Protein AF-A0A7U9X0Q7-F1 (afdb_monomer_lite)

Structure (mmCIF, N/CA/C/O backbone):
data_AF-A0A7U9X0Q7-F1
#
_entry.id   AF-A0A7U9X0Q7-F1
#
loop_
_atom_site.group_PDB
_atom_site.id
_atom_site.type_symbol
_atom_site.label_atom_id
_atom_site.label_alt_id
_atom_site.label_comp_id
_atom_site.label_asym_id
_atom_site.label_entity_id
_atom_site.label_seq_id
_atom_site.pdbx_PDB_ins_code
_atom_site.Cartn_x
_atom_site.Cartn_y
_atom_site.Cartn_z
_atom_site.occupancy
_atom_site.B_iso_or_equiv
_atom_site.auth_seq_id
_atom_site.auth_comp_id
_atom_site.auth_asym_id
_atom_site.auth_atom_id
_atom_site.pdbx_PDB_model_num
ATOM 1 N N . MET A 1 1 ? -23.849 16.781 6.671 1.00 42.06 1 MET A N 1
ATOM 2 C CA . MET A 1 1 ? -22.888 16.318 5.650 1.00 42.06 1 MET A CA 1
ATOM 3 C C . MET A 1 1 ? -22.578 14.876 5.992 1.00 42.06 1 MET A C 1
ATOM 5 O O . MET A 1 1 ? -22.148 14.640 7.111 1.00 42.06 1 MET A O 1
ATOM 9 N N . GLY A 1 2 ? -22.935 13.916 5.137 1.00 47.38 2 GLY A N 1
ATOM 10 C CA . GLY A 1 2 ? -22.637 12.511 5.421 1.00 47.38 2 GLY A CA 1
ATOM 11 C C . GLY A 1 2 ? -21.125 12.338 5.510 1.00 47.38 2 GLY A C 1
ATOM 12 O O . GLY A 1 2 ? -20.419 12.794 4.612 1.00 47.38 2 GLY A O 1
ATOM 13 N N . ASN A 1 3 ? -20.627 11.742 6.594 1.00 54.50 3 ASN A N 1
ATOM 14 C CA . ASN A 1 3 ? -19.241 11.295 6.646 1.00 54.50 3 ASN A CA 1
ATOM 15 C C . ASN A 1 3 ? -19.083 10.213 5.571 1.00 54.50 3 ASN A C 1
ATOM 17 O O . ASN A 1 3 ? -19.440 9.058 5.790 1.00 54.50 3 ASN A O 1
ATOM 21 N N . ASN A 1 4 ? -18.630 10.609 4.382 1.00 73.38 4 ASN A N 1
ATOM 22 C CA . ASN A 1 4 ? -18.274 9.680 3.320 1.00 73.38 4 ASN A CA 1
ATOM 23 C C . ASN A 1 4 ? -16.897 9.133 3.661 1.00 73.38 4 ASN A C 1
ATOM 25 O O . ASN A 1 4 ? -15.880 9.749 3.343 1.00 73.38 4 ASN A O 1
ATOM 29 N N . TYR A 1 5 ? -16.882 8.005 4.360 1.00 87.00 5 TYR A N 1
ATOM 30 C CA . TYR A 1 5 ? -15.650 7.287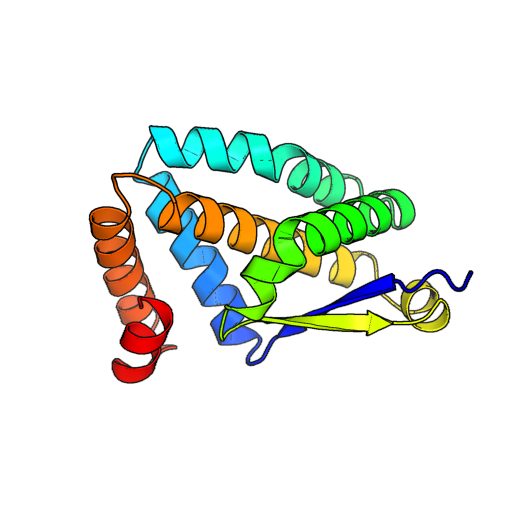 4.598 1.00 87.00 5 TYR A CA 1
ATOM 31 C C . TYR A 1 5 ? -15.158 6.637 3.307 1.00 87.00 5 TYR A C 1
ATOM 33 O O . TYR A 1 5 ? -15.885 6.501 2.323 1.00 87.00 5 TYR A O 1
ATOM 41 N N . GLN A 1 6 ? -13.903 6.227 3.318 1.00 91.06 6 GLN A N 1
ATOM 42 C CA . GLN A 1 6 ? -13.198 5.652 2.193 1.00 91.06 6 GLN A CA 1
ATOM 43 C C . GLN A 1 6 ? -12.620 4.299 2.594 1.00 91.06 6 GLN A C 1
ATOM 45 O O . GLN A 1 6 ? -12.144 4.116 3.713 1.00 91.06 6 GLN A O 1
ATOM 50 N N . ASN A 1 7 ? -12.657 3.356 1.665 1.00 91.94 7 ASN A N 1
ATOM 51 C CA . ASN A 1 7 ? -12.069 2.035 1.808 1.00 91.94 7 ASN A CA 1
ATOM 52 C C . ASN A 1 7 ? -11.144 1.764 0.623 1.00 91.94 7 ASN A C 1
ATOM 54 O O . ASN A 1 7 ? -11.497 2.076 -0.518 1.00 91.94 7 ASN A O 1
ATOM 58 N N . LEU A 1 8 ? -9.997 1.146 0.892 1.00 91.19 8 LEU A N 1
ATOM 59 C CA . LEU A 1 8 ? -9.100 0.664 -0.148 1.00 91.19 8 LEU A CA 1
ATOM 60 C C . LEU A 1 8 ? -9.578 -0.710 -0.630 1.00 91.19 8 LEU A C 1
ATOM 62 O O . LEU A 1 8 ? -9.714 -1.646 0.158 1.00 91.19 8 LEU A O 1
ATOM 66 N N . GLN A 1 9 ? -9.865 -0.822 -1.921 1.00 89.38 9 GLN A N 1
ATOM 67 C CA . GLN A 1 9 ? -10.166 -2.088 -2.579 1.00 89.38 9 GLN A CA 1
ATOM 68 C C . GLN A 1 9 ? -8.980 -2.520 -3.437 1.00 89.38 9 GLN A C 1
ATOM 70 O O . GLN A 1 9 ? -8.260 -1.690 -3.990 1.00 89.38 9 GLN A O 1
ATOM 75 N N . TYR A 1 10 ? -8.789 -3.832 -3.531 1.00 88.81 10 TYR A N 1
ATOM 76 C CA . TYR A 1 10 ? -7.666 -4.458 -4.220 1.00 88.81 10 TYR A CA 1
ATOM 77 C C . TYR A 1 10 ? -8.189 -5.176 -5.451 1.00 88.81 10 TYR A C 1
ATOM 79 O O . TYR A 1 10 ? -9.171 -5.913 -5.360 1.00 88.81 10 TYR A O 1
ATOM 87 N N . THR A 1 11 ? -7.536 -4.974 -6.591 1.00 86.12 11 THR A N 1
ATOM 88 C CA . THR A 1 11 ? -7.918 -5.662 -7.831 1.00 86.12 11 THR A CA 1
ATOM 89 C C . THR A 1 11 ? -7.594 -7.154 -7.750 1.00 86.12 11 THR A C 1
ATOM 91 O O . THR A 1 11 ? -8.354 -7.987 -8.231 1.00 86.12 11 THR A O 1
ATOM 94 N N . ASP A 1 12 ? -6.476 -7.479 -7.101 1.00 90.88 12 ASP A N 1
ATOM 95 C CA . ASP A 1 12 ? -6.006 -8.832 -6.810 1.00 90.88 12 ASP A CA 1
ATOM 96 C C . ASP A 1 12 ? -5.207 -8.772 -5.498 1.00 90.88 12 ASP A C 1
ATOM 98 O O . ASP A 1 12 ? -4.229 -8.024 -5.392 1.00 90.88 12 ASP A O 1
ATOM 102 N N . ASP A 1 13 ? -5.672 -9.480 -4.467 1.00 88.62 13 ASP A N 1
ATOM 103 C CA . ASP A 1 13 ? -5.140 -9.365 -3.102 1.00 88.62 13 ASP A CA 1
ATOM 104 C C . ASP A 1 13 ? -3.689 -9.860 -2.988 1.00 88.62 13 ASP A C 1
ATOM 106 O O . ASP A 1 13 ? -2.845 -9.212 -2.353 1.00 88.62 13 ASP A O 1
ATOM 110 N N . GLU A 1 14 ? -3.376 -10.967 -3.668 1.00 93.12 14 GLU A N 1
ATOM 111 C CA . GLU A 1 14 ? -2.036 -11.546 -3.686 1.00 93.12 14 GLU A CA 1
ATOM 112 C C . GLU A 1 14 ? -1.073 -10.604 -4.411 1.00 93.12 14 GLU A C 1
ATOM 114 O O . GLU A 1 14 ? -0.048 -10.204 -3.846 1.00 93.12 14 GLU A O 1
ATOM 119 N N . LYS A 1 15 ? -1.437 -10.162 -5.620 1.00 93.62 15 LYS A N 1
ATOM 120 C CA . LYS A 1 15 ? -0.628 -9.217 -6.401 1.00 93.62 15 LYS A CA 1
ATOM 121 C C . LYS A 1 15 ? -0.408 -7.916 -5.653 1.00 93.62 15 LYS A C 1
ATOM 123 O O . LYS A 1 15 ? 0.725 -7.451 -5.562 1.00 93.62 15 LYS A O 1
ATOM 128 N N . SER A 1 16 ? -1.450 -7.339 -5.064 1.00 92.31 16 SER A N 1
ATOM 129 C CA . SER A 1 16 ? -1.331 -6.080 -4.324 1.00 92.31 16 SER A CA 1
ATOM 130 C C . SER A 1 16 ? -0.360 -6.227 -3.150 1.00 92.31 16 SER A C 1
ATOM 132 O O . SER A 1 16 ? 0.529 -5.394 -2.964 1.00 92.31 16 SER A O 1
ATOM 134 N N . THR A 1 17 ? -0.467 -7.326 -2.400 1.00 93.12 17 THR A N 1
ATOM 135 C CA . THR A 1 17 ? 0.426 -7.623 -1.276 1.00 93.12 17 THR A CA 1
ATOM 136 C C . THR A 1 17 ? 1.875 -7.811 -1.731 1.00 93.12 17 THR A C 1
ATOM 138 O O . THR A 1 17 ? 2.799 -7.279 -1.104 1.00 93.12 17 THR A O 1
ATOM 141 N N . VAL A 1 18 ? 2.104 -8.557 -2.815 1.00 95.44 18 VAL A N 1
ATOM 142 C CA . VAL A 1 18 ? 3.449 -8.778 -3.368 1.00 95.44 18 VAL A CA 1
ATOM 143 C C . VAL A 1 18 ? 4.040 -7.477 -3.899 1.00 95.44 18 VAL A C 1
ATOM 145 O O . VAL A 1 18 ? 5.200 -7.181 -3.606 1.00 95.44 18 VAL A O 1
ATOM 148 N N . TYR A 1 19 ? 3.246 -6.671 -4.604 1.00 94.94 19 TYR A N 1
ATOM 149 C CA . TYR A 1 19 ? 3.664 -5.369 -5.109 1.00 94.94 19 TYR A CA 1
ATOM 150 C C . TYR A 1 19 ? 4.126 -4.452 -3.976 1.00 94.94 19 TYR A C 1
ATOM 152 O O . TYR A 1 19 ? 5.251 -3.958 -4.015 1.00 94.94 19 TYR A O 1
ATOM 160 N N . VAL A 1 20 ? 3.312 -4.296 -2.924 1.00 94.38 20 VAL A N 1
ATOM 161 C CA . VAL A 1 20 ? 3.641 -3.457 -1.759 1.00 94.38 20 VAL A CA 1
ATOM 162 C C . VAL A 1 20 ? 4.939 -3.902 -1.087 1.00 94.38 20 VAL A C 1
ATOM 164 O O . VAL A 1 20 ? 5.799 -3.076 -0.781 1.00 94.38 20 VAL A O 1
ATOM 167 N N . LYS A 1 21 ? 5.133 -5.211 -0.898 1.00 95.88 21 LYS A N 1
ATOM 168 C CA . LYS A 1 21 ? 6.390 -5.740 -0.344 1.00 95.88 21 LYS A CA 1
ATOM 169 C C . LYS A 1 21 ? 7.583 -5.438 -1.255 1.00 95.88 21 LYS A C 1
ATOM 171 O O . LYS A 1 21 ? 8.657 -5.089 -0.763 1.00 95.88 21 LYS A O 1
ATOM 176 N N . ALA A 1 22 ? 7.406 -5.578 -2.566 1.00 96.31 22 ALA A N 1
ATOM 177 C CA . ALA A 1 22 ? 8.467 -5.373 -3.541 1.00 96.31 22 ALA A CA 1
ATOM 178 C C . ALA A 1 22 ? 8.875 -3.896 -3.657 1.00 96.31 22 ALA A C 1
ATOM 180 O O . ALA A 1 22 ? 10.072 -3.614 -3.642 1.00 96.31 22 ALA A O 1
ATOM 181 N N . ILE A 1 23 ? 7.922 -2.956 -3.709 1.00 95.88 23 ILE A N 1
ATOM 182 C CA . ILE A 1 23 ? 8.237 -1.52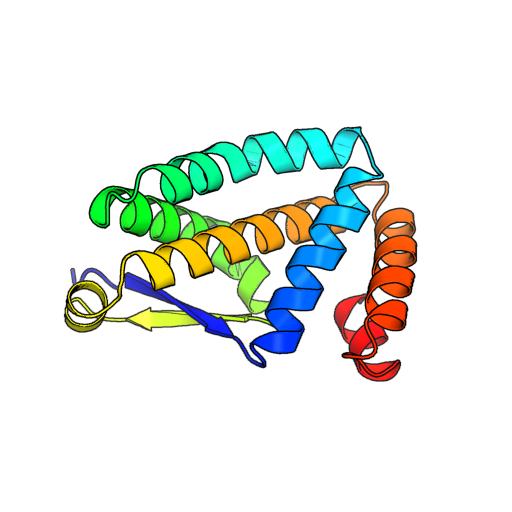1 -3.800 1.00 95.88 23 ILE A CA 1
ATOM 183 C C . ILE A 1 23 ? 8.921 -1.011 -2.534 1.00 95.88 23 ILE A C 1
ATOM 185 O O . ILE A 1 23 ? 9.913 -0.294 -2.637 1.00 95.88 23 ILE A O 1
ATOM 189 N N . ILE A 1 24 ? 8.479 -1.451 -1.348 1.00 96.56 24 ILE A N 1
ATOM 190 C CA . ILE A 1 24 ? 9.143 -1.099 -0.085 1.00 96.56 24 ILE A CA 1
ATOM 191 C C . ILE A 1 24 ? 10.604 -1.544 -0.119 1.00 96.56 24 ILE A C 1
ATOM 193 O O . ILE A 1 24 ? 11.506 -0.739 0.107 1.00 96.56 24 ILE A O 1
ATOM 197 N N . LYS A 1 25 ? 10.847 -2.803 -0.497 1.00 96.38 25 LYS A N 1
ATOM 198 C CA . LYS A 1 25 ? 12.201 -3.350 -0.596 1.00 96.38 25 LYS A CA 1
ATOM 199 C C . LYS A 1 25 ? 13.053 -2.629 -1.645 1.00 96.38 25 LYS A C 1
ATOM 201 O O . LYS A 1 25 ? 14.226 -2.378 -1.392 1.00 96.38 25 LYS A O 1
ATOM 206 N N . ALA A 1 26 ? 12.488 -2.303 -2.807 1.00 95.50 26 ALA A N 1
ATOM 207 C CA . ALA A 1 26 ? 13.204 -1.598 -3.868 1.00 95.50 26 ALA A CA 1
ATOM 208 C C . ALA A 1 26 ? 13.618 -0.182 -3.433 1.00 95.50 26 ALA A C 1
ATOM 210 O O . ALA A 1 26 ? 14.760 0.220 -3.647 1.00 95.50 26 ALA A O 1
ATOM 211 N N . VAL A 1 27 ? 12.714 0.549 -2.779 1.00 95.62 27 VAL A N 1
ATOM 212 C CA . VAL A 1 27 ? 12.972 1.897 -2.254 1.00 95.62 27 VAL A CA 1
ATOM 213 C C . VAL A 1 27 ? 13.954 1.873 -1.088 1.00 95.62 27 VAL A C 1
ATOM 215 O O . VAL A 1 27 ? 14.826 2.735 -1.031 1.00 95.62 27 VAL A O 1
ATOM 218 N N . ASP A 1 28 ? 13.875 0.891 -0.186 1.00 93.88 28 ASP A N 1
ATOM 219 C CA . ASP A 1 28 ? 14.794 0.777 0.957 1.00 93.88 28 ASP A CA 1
ATOM 220 C C . ASP A 1 28 ? 16.259 0.572 0.524 1.00 93.88 28 ASP A C 1
ATOM 222 O O . ASP A 1 28 ? 17.178 0.916 1.266 1.00 93.88 28 ASP A O 1
ATOM 226 N N . MET A 1 29 ? 16.501 0.099 -0.706 1.00 89.94 29 MET A N 1
ATOM 227 C CA . MET A 1 29 ? 17.842 0.049 -1.307 1.00 89.94 29 MET A CA 1
ATOM 228 C C . MET A 1 29 ? 18.365 1.429 -1.755 1.00 89.94 29 MET A C 1
ATOM 230 O O . MET A 1 29 ? 19.536 1.558 -2.108 1.00 89.94 29 MET A O 1
ATOM 234 N N . THR A 1 30 ? 17.527 2.469 -1.725 1.00 88.06 30 THR A N 1
ATOM 235 C CA . THR A 1 30 ? 17.862 3.853 -2.091 1.00 88.06 30 THR A CA 1
ATOM 236 C C . THR A 1 30 ? 17.748 4.778 -0.876 1.00 88.06 30 THR A C 1
ATOM 238 O O . THR A 1 30 ? 16.681 5.300 -0.562 1.00 88.06 30 THR A O 1
ATOM 241 N N . HIS A 1 31 ? 18.867 5.004 -0.180 1.00 82.88 31 HIS A N 1
ATOM 242 C CA . HIS A 1 31 ? 18.882 5.619 1.157 1.00 82.88 31 HIS A CA 1
ATOM 243 C C . HIS A 1 31 ? 18.052 6.915 1.276 1.00 82.88 31 HIS A C 1
ATOM 245 O O . HIS A 1 31 ? 17.266 7.050 2.213 1.00 82.88 31 HIS A O 1
ATOM 251 N N . GLN A 1 32 ? 18.186 7.868 0.348 1.00 86.50 32 GLN A N 1
ATOM 252 C CA . GLN A 1 32 ? 17.472 9.151 0.446 1.00 86.50 32 GLN A CA 1
ATOM 253 C C . GLN A 1 32 ? 15.950 9.005 0.285 1.00 86.50 32 GLN A C 1
ATOM 255 O O . GLN A 1 32 ? 15.184 9.627 1.022 1.00 86.50 32 GLN A O 1
ATOM 260 N N . VAL A 1 33 ? 15.501 8.173 -0.660 1.00 91.62 33 VAL A N 1
ATOM 261 C CA . VAL A 1 33 ? 14.068 7.947 -0.915 1.00 91.62 33 VAL A CA 1
ATOM 262 C C . VAL A 1 33 ? 13.462 7.123 0.219 1.00 91.62 33 VAL A C 1
ATOM 264 O O . VAL A 1 33 ? 12.349 7.414 0.658 1.00 91.62 33 VAL A O 1
ATOM 267 N N . ALA A 1 34 ? 14.219 6.162 0.755 1.00 92.94 34 ALA A N 1
ATOM 268 C CA . ALA A 1 34 ? 13.833 5.368 1.913 1.00 92.94 34 ALA A CA 1
ATOM 269 C C . ALA A 1 34 ? 13.535 6.246 3.133 1.00 92.94 34 ALA A C 1
ATOM 271 O O . ALA A 1 34 ? 12.459 6.137 3.716 1.00 92.94 34 ALA A O 1
ATOM 272 N N . GLU A 1 35 ? 14.4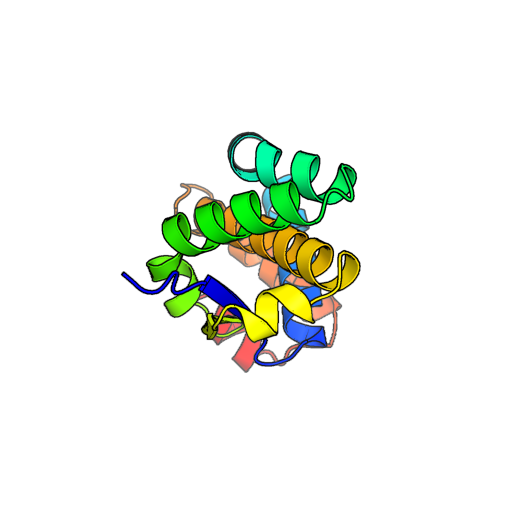36 7.163 3.496 1.00 94.81 35 GLU A N 1
ATOM 273 C CA . GLU A 1 35 ? 14.232 8.036 4.660 1.00 94.81 35 GLU A CA 1
ATOM 274 C C . GLU A 1 35 ? 13.005 8.937 4.498 1.00 94.81 35 GLU A C 1
ATOM 276 O O . GLU A 1 35 ? 12.158 9.008 5.393 1.00 94.81 35 GLU A O 1
ATOM 281 N N . LYS A 1 36 ? 12.835 9.550 3.322 1.00 94.75 36 LYS A N 1
ATOM 282 C CA . LYS A 1 36 ? 11.654 10.373 3.032 1.00 94.75 36 LYS A CA 1
ATOM 283 C C . LYS A 1 36 ? 10.358 9.562 3.122 1.00 94.75 36 LYS A C 1
ATOM 285 O O . LYS A 1 36 ? 9.392 10.012 3.743 1.00 94.75 36 LYS A O 1
ATOM 290 N N . SER A 1 37 ? 10.353 8.356 2.557 1.00 96.44 37 SER A N 1
ATOM 291 C CA . SER A 1 37 ? 9.200 7.451 2.589 1.00 96.44 37 SER A CA 1
ATOM 292 C C . SER A 1 37 ? 8.869 7.030 4.020 1.00 96.44 37 SER A C 1
ATOM 294 O O . SER A 1 37 ? 7.708 7.087 4.423 1.00 96.44 37 SER A O 1
ATOM 296 N N . LYS A 1 38 ? 9.884 6.703 4.835 1.00 96.69 38 LYS A N 1
ATOM 297 C CA . LYS A 1 38 ? 9.699 6.337 6.245 1.00 96.69 38 LYS A CA 1
ATOM 298 C C . LYS A 1 38 ? 9.108 7.472 7.071 1.00 96.69 38 LYS A C 1
ATOM 300 O O . LYS A 1 38 ? 8.228 7.204 7.885 1.00 96.69 38 LYS A O 1
ATOM 305 N N . ILE A 1 39 ? 9.573 8.707 6.870 1.00 96.88 39 ILE A N 1
ATOM 306 C CA . ILE A 1 39 ? 9.038 9.889 7.561 1.00 96.88 39 ILE A CA 1
ATOM 307 C C . ILE A 1 39 ? 7.562 10.071 7.202 1.00 96.88 39 ILE A C 1
ATOM 309 O O . ILE A 1 39 ? 6.717 10.181 8.089 1.00 96.88 39 ILE A O 1
ATOM 313 N N . LYS A 1 40 ? 7.231 10.035 5.907 1.00 97.06 40 LYS A N 1
ATOM 314 C CA . LYS A 1 40 ? 5.857 10.239 5.428 1.00 97.06 40 LYS A CA 1
ATOM 315 C C . LYS A 1 40 ? 4.897 9.122 5.813 1.00 97.06 40 LYS A C 1
ATOM 317 O O . LYS A 1 40 ? 3.709 9.381 5.989 1.00 97.06 40 LYS A O 1
ATOM 322 N N . SER A 1 41 ? 5.390 7.898 5.974 1.00 97.44 41 SER A N 1
ATOM 323 C CA . SER A 1 41 ? 4.586 6.745 6.382 1.00 97.44 41 SER A CA 1
ATOM 324 C C . SER A 1 41 ? 4.598 6.492 7.895 1.00 97.44 41 SER A C 1
ATOM 326 O O . SER A 1 41 ? 4.026 5.500 8.346 1.00 97.44 41 SER A O 1
ATOM 328 N N . ARG A 1 42 ? 5.278 7.332 8.689 1.00 97.69 42 ARG A N 1
ATOM 329 C CA . ARG A 1 42 ? 5.478 7.111 10.129 1.00 97.69 42 ARG A CA 1
ATOM 330 C C . ARG A 1 42 ? 4.156 7.000 10.884 1.00 97.69 42 ARG A C 1
ATOM 332 O O . ARG A 1 42 ? 3.945 6.015 11.581 1.00 97.69 42 ARG A O 1
ATOM 339 N N . LYS A 1 43 ? 3.245 7.952 10.673 1.00 97.75 43 LYS A N 1
ATOM 340 C CA . LYS A 1 43 ? 1.934 7.969 11.334 1.00 97.75 43 LYS A CA 1
ATOM 341 C C . LYS A 1 43 ? 1.095 6.736 10.982 1.00 97.75 43 LYS A C 1
ATOM 343 O O . LYS A 1 43 ? 0.453 6.173 11.859 1.00 97.75 43 LYS A O 1
ATOM 348 N N . ALA A 1 44 ? 1.142 6.264 9.731 1.00 97.19 44 ALA A N 1
ATOM 349 C CA . ALA A 1 44 ? 0.465 5.026 9.332 1.00 97.19 44 ALA A CA 1
ATOM 350 C C . ALA A 1 44 ? 1.007 3.788 10.073 1.00 97.19 44 ALA A C 1
ATOM 352 O O . ALA A 1 44 ? 0.222 2.928 10.473 1.00 97.19 44 ALA A O 1
ATOM 353 N N . ARG A 1 45 ? 2.331 3.705 10.284 1.00 96.81 45 ARG A N 1
ATOM 354 C CA . ARG A 1 45 ? 2.958 2.624 11.069 1.00 96.81 45 ARG A CA 1
ATOM 355 C C . ARG A 1 45 ? 2.545 2.679 12.532 1.00 96.81 45 ARG A C 1
ATOM 357 O O . ARG A 1 45 ? 2.040 1.689 13.046 1.00 96.81 45 ARG A O 1
ATOM 364 N N . GLU A 1 46 ? 2.695 3.846 13.155 1.00 97.25 46 GLU A N 1
ATOM 365 C CA . GLU A 1 46 ? 2.317 4.062 14.555 1.00 97.25 46 GLU A CA 1
ATOM 366 C C . GLU A 1 46 ? 0.838 3.709 14.769 1.00 97.25 46 GLU A C 1
ATOM 368 O O . GLU A 1 46 ? 0.503 2.956 15.680 1.00 97.25 46 GLU A O 1
ATOM 373 N N . ALA A 1 47 ? -0.050 4.151 13.871 1.00 97.12 47 ALA A N 1
ATOM 374 C CA . ALA A 1 47 ? -1.464 3.798 13.908 1.00 97.12 47 ALA A CA 1
ATOM 375 C C . ALA A 1 47 ? -1.699 2.282 13.854 1.00 97.12 47 ALA A C 1
ATOM 377 O O . ALA A 1 47 ? -2.423 1.759 14.703 1.00 97.12 47 ALA A O 1
ATOM 378 N N . ALA A 1 48 ? -1.059 1.571 12.920 1.00 95.12 48 ALA A N 1
ATOM 379 C CA . ALA A 1 48 ? -1.191 0.119 12.764 1.00 95.12 48 ALA A CA 1
ATOM 380 C C . ALA A 1 48 ? -0.770 -0.681 14.020 1.00 95.12 48 ALA A C 1
ATOM 382 O O . ALA A 1 48 ? -1.277 -1.786 14.262 1.00 95.12 48 ALA A O 1
ATOM 383 N N . GLU A 1 49 ? 0.128 -0.120 14.831 1.00 94.75 49 GLU A N 1
ATOM 384 C CA . GLU A 1 49 ? 0.613 -0.710 16.082 1.00 94.75 49 GLU A CA 1
ATOM 385 C C . GLU A 1 49 ? -0.336 -0.465 17.266 1.00 94.75 49 GLU A C 1
ATOM 387 O O . GLU A 1 49 ? -0.452 -1.330 18.131 1.00 94.75 49 GLU A O 1
ATOM 392 N N . THR A 1 50 ? -1.078 0.651 17.286 1.00 94.62 50 THR A N 1
ATOM 393 C CA . THR A 1 50 ? -1.937 1.024 18.432 1.00 94.62 50 THR A CA 1
ATOM 394 C C . THR A 1 50 ? -3.085 0.057 18.727 1.00 94.62 50 THR A C 1
ATOM 396 O O . THR A 1 50 ? -3.580 0.025 19.852 1.00 94.62 50 THR A O 1
ATOM 399 N N . LYS A 1 51 ? -3.579 -0.665 17.710 1.00 91.94 51 LYS A N 1
ATOM 400 C CA . LYS A 1 51 ? -4.834 -1.448 17.745 1.00 91.94 51 LYS A CA 1
ATOM 401 C C . LYS A 1 51 ? -6.085 -0.651 18.152 1.00 91.94 51 LYS A C 1
ATOM 403 O O . LYS A 1 51 ? -7.146 -1.237 18.360 1.00 91.94 51 LYS A O 1
ATOM 408 N N . ASN A 1 52 ? -6.000 0.678 18.214 1.00 96.75 52 ASN A N 1
ATOM 409 C CA . ASN A 1 52 ? -7.143 1.544 18.459 1.00 96.75 52 ASN A CA 1
ATOM 410 C C . ASN A 1 52 ? -7.897 1.757 17.137 1.00 96.75 52 ASN A C 1
ATOM 412 O O . ASN A 1 52 ? -7.420 2.471 16.254 1.00 96.75 52 ASN A O 1
ATOM 416 N N . LYS A 1 53 ? -9.081 1.140 17.008 1.00 95.56 53 LYS A N 1
ATOM 417 C CA . LYS A 1 53 ? -9.899 1.163 15.782 1.00 95.56 53 LYS A CA 1
ATOM 418 C C . LYS A 1 53 ? -10.169 2.580 15.273 1.00 95.56 53 LYS A C 1
ATOM 420 O O . LYS A 1 53 ? -10.053 2.820 14.076 1.00 95.56 53 LYS A O 1
ATOM 425 N N . GLU A 1 54 ? -10.526 3.505 16.160 1.00 95.69 54 GLU A N 1
ATOM 426 C CA . GLU A 1 54 ? -10.840 4.890 15.797 1.00 95.69 54 GLU A CA 1
ATOM 427 C C . GLU A 1 54 ? -9.596 5.635 15.304 1.00 95.69 54 GLU A C 1
ATOM 429 O O . GLU A 1 54 ? -9.615 6.220 14.222 1.00 95.69 54 GLU A O 1
ATOM 434 N N . PHE A 1 55 ? -8.488 5.554 16.043 1.00 97.19 55 PHE A N 1
ATOM 435 C CA . PHE A 1 55 ? -7.235 6.198 15.648 1.00 97.19 55 PHE A CA 1
ATOM 436 C C . PHE A 1 55 ? -6.693 5.648 14.321 1.00 97.19 55 PHE A C 1
ATOM 438 O O . PHE A 1 55 ? -6.268 6.411 13.448 1.00 97.19 55 PHE A O 1
ATOM 445 N N . MET A 1 56 ? -6.755 4.327 14.144 1.00 98.12 56 MET A N 1
ATOM 446 C CA . MET A 1 56 ? -6.372 3.651 12.907 1.00 98.12 56 MET A CA 1
ATOM 447 C C . MET A 1 56 ? -7.241 4.081 11.732 1.00 98.12 56 MET A C 1
ATOM 449 O O . MET A 1 56 ? -6.713 4.400 10.668 1.00 98.12 56 MET A O 1
ATOM 453 N N . TRP A 1 57 ? -8.559 4.118 11.929 1.00 96.69 57 TRP A N 1
ATOM 454 C CA . TRP A 1 57 ? -9.499 4.533 10.899 1.00 96.69 57 TRP A CA 1
ATOM 455 C C . TRP A 1 57 ? -9.272 5.982 10.487 1.00 96.69 57 TRP A C 1
ATOM 457 O O . TRP A 1 57 ? -9.087 6.247 9.306 1.00 96.69 57 TRP A O 1
ATOM 467 N N . ASN A 1 58 ? -9.201 6.906 11.446 1.00 96.12 58 ASN A N 1
ATOM 468 C CA . ASN A 1 58 ? -8.987 8.325 11.166 1.00 96.12 58 ASN A CA 1
ATOM 469 C C . ASN A 1 58 ? -7.662 8.558 10.431 1.00 96.12 58 ASN A C 1
ATOM 471 O O . ASN A 1 58 ? -7.617 9.307 9.456 1.00 96.12 58 ASN A O 1
ATOM 475 N N . THR A 1 59 ? -6.603 7.853 10.839 1.00 97.62 59 THR A N 1
ATOM 476 C CA . THR A 1 59 ? -5.318 7.887 10.133 1.00 97.62 59 THR A CA 1
ATOM 477 C C . THR A 1 59 ? -5.454 7.360 8.705 1.00 97.62 59 THR A C 1
ATOM 479 O O . THR A 1 59 ? -4.973 7.997 7.773 1.00 97.62 59 THR A O 1
ATOM 482 N N . LEU A 1 60 ? -6.136 6.228 8.506 1.00 97.38 60 LEU A N 1
ATOM 483 C CA . LEU A 1 60 ? -6.380 5.673 7.175 1.00 97.38 60 LEU A CA 1
ATOM 484 C C . LEU A 1 60 ? -7.142 6.665 6.283 1.00 97.38 60 LEU A C 1
ATOM 486 O O . LEU A 1 60 ? -6.720 6.890 5.153 1.00 97.38 60 LEU A O 1
ATOM 490 N N . GLN A 1 61 ? -8.209 7.291 6.790 1.00 96.50 61 GLN A N 1
ATOM 491 C CA . GLN A 1 61 ? -8.997 8.275 6.039 1.00 96.50 61 GLN A CA 1
ATOM 492 C C . GLN A 1 61 ? -8.149 9.469 5.584 1.00 96.50 61 GLN A C 1
ATOM 494 O O . GLN A 1 61 ? -8.243 9.891 4.435 1.00 96.50 61 GLN A O 1
ATOM 499 N N . GLU A 1 62 ? -7.274 9.982 6.452 1.00 96.19 62 GLU A N 1
ATOM 500 C CA . GLU A 1 62 ? -6.349 11.069 6.113 1.00 96.19 62 GLU A CA 1
ATOM 501 C C . GLU A 1 62 ? -5.396 10.679 4.974 1.00 96.19 62 GLU A C 1
ATOM 503 O O . GLU A 1 62 ? -5.205 11.443 4.028 1.00 96.19 62 GLU A O 1
ATOM 508 N N . TYR A 1 63 ? -4.830 9.470 5.016 1.00 97.19 63 TYR A N 1
ATOM 509 C CA . TYR A 1 63 ? -3.954 8.983 3.950 1.00 97.19 63 TYR A CA 1
ATOM 510 C C . TYR A 1 63 ? -4.707 8.720 2.642 1.00 97.19 63 TYR A C 1
ATOM 512 O O . TYR A 1 63 ? -4.214 9.105 1.582 1.00 97.19 63 TYR A O 1
ATOM 520 N N . LEU A 1 64 ? -5.892 8.107 2.694 1.00 95.38 64 LEU A N 1
ATOM 521 C CA . LEU A 1 64 ? -6.717 7.879 1.503 1.00 95.38 64 LEU A CA 1
ATOM 522 C C . LEU A 1 64 ? -7.118 9.199 0.843 1.00 95.38 64 LEU A C 1
ATOM 524 O O . LEU A 1 64 ? -7.096 9.290 -0.381 1.00 95.38 64 LEU A O 1
ATOM 528 N N . HIS A 1 65 ? -7.406 10.233 1.634 1.00 93.62 65 HIS A N 1
ATOM 529 C CA . HIS A 1 65 ? -7.668 11.572 1.123 1.00 93.62 65 HIS A CA 1
ATOM 530 C C . HIS A 1 65 ? -6.426 12.181 0.455 1.00 93.62 65 HIS A C 1
ATOM 532 O O . HIS A 1 65 ? -6.493 12.603 -0.698 1.00 93.62 65 HIS A O 1
ATOM 538 N N . ASN A 1 66 ? -5.282 12.170 1.147 1.00 94.44 66 ASN A N 1
ATOM 539 C CA . ASN A 1 66 ? -4.049 12.817 0.685 1.00 94.44 66 ASN A CA 1
ATOM 540 C C . ASN A 1 66 ? -3.433 12.162 -0.561 1.00 94.44 66 ASN A C 1
ATOM 542 O O . ASN A 1 66 ? -2.780 12.842 -1.347 1.00 94.44 66 ASN A O 1
ATOM 546 N N . TYR A 1 67 ? -3.615 10.851 -0.735 1.00 94.88 67 TYR A N 1
ATOM 547 C CA . TYR A 1 67 ? -3.044 10.086 -1.850 1.00 94.88 67 TYR A CA 1
ATOM 548 C C . TYR A 1 67 ? -4.098 9.655 -2.876 1.00 94.88 67 TYR A C 1
ATOM 550 O O . TYR A 1 67 ? -3.796 8.846 -3.752 1.00 94.88 67 TYR A O 1
ATOM 558 N N . LYS A 1 68 ? -5.322 10.194 -2.797 1.00 92.44 68 LYS A N 1
ATOM 559 C CA . LYS A 1 68 ? -6.459 9.767 -3.621 1.00 92.44 68 LYS A CA 1
ATOM 560 C C . LYS A 1 68 ? -6.147 9.757 -5.112 1.00 92.44 68 LYS A C 1
ATOM 562 O O . LYS A 1 68 ? -6.395 8.758 -5.785 1.00 92.44 68 LYS A O 1
ATOM 567 N N . ASP A 1 69 ? -5.611 10.865 -5.613 1.00 91.12 69 ASP A N 1
ATOM 568 C CA . ASP A 1 69 ? -5.345 11.030 -7.041 1.00 91.12 69 ASP A CA 1
ATOM 569 C C . ASP A 1 69 ? -4.299 10.025 -7.513 1.00 91.12 69 ASP A C 1
ATOM 571 O O . ASP A 1 69 ? -4.491 9.378 -8.535 1.00 91.12 69 ASP A O 1
ATOM 575 N N . PHE A 1 70 ? -3.250 9.812 -6.716 1.00 92.62 70 PHE A N 1
ATOM 576 C CA . PHE A 1 70 ? -2.224 8.827 -7.026 1.00 92.62 70 PHE A CA 1
ATOM 577 C C . PHE A 1 70 ? -2.772 7.399 -7.014 1.00 92.62 70 PHE A C 1
ATOM 579 O O . PHE A 1 70 ? -2.549 6.663 -7.969 1.00 92.62 70 PHE A O 1
ATOM 586 N N . ILE A 1 71 ? -3.536 7.014 -5.988 1.00 91.69 71 ILE A N 1
ATOM 587 C CA . ILE A 1 71 ? -4.116 5.665 -5.883 1.00 91.69 71 ILE A CA 1
ATOM 588 C C . ILE A 1 71 ? -4.973 5.351 -7.109 1.00 91.69 71 ILE A C 1
ATOM 590 O O . ILE A 1 71 ? -4.840 4.275 -7.681 1.00 91.69 71 ILE A O 1
ATOM 594 N N . ASN A 1 72 ? -5.773 6.311 -7.578 1.00 84.44 72 ASN A N 1
ATOM 595 C CA . ASN A 1 72 ? -6.614 6.125 -8.762 1.00 84.44 72 ASN A CA 1
ATOM 596 C C . ASN A 1 72 ? -5.824 5.994 -10.079 1.00 84.44 72 ASN A C 1
ATOM 598 O O . ASN A 1 72 ? -6.406 5.604 -11.087 1.00 84.44 72 ASN A O 1
ATOM 602 N N . THR A 1 73 ? -4.524 6.308 -10.089 1.00 84.88 73 THR A N 1
ATOM 603 C C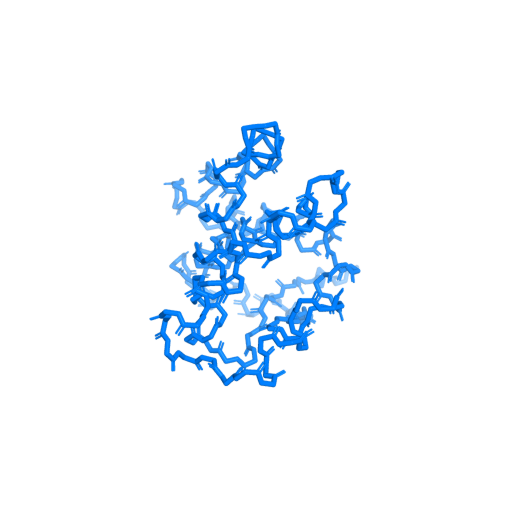A . THR A 1 73 ? -3.633 6.020 -11.230 1.00 84.88 73 THR A CA 1
ATOM 604 C C . THR A 1 73 ? -2.980 4.642 -11.152 1.00 84.88 73 THR A C 1
ATOM 606 O O . THR A 1 73 ? -2.383 4.192 -12.130 1.00 84.88 73 THR A O 1
ATOM 609 N N . THR A 1 74 ? -3.067 3.963 -10.004 1.00 79.31 74 THR A N 1
ATOM 610 C CA . THR A 1 74 ? -2.494 2.627 -9.831 1.00 79.31 74 THR A CA 1
ATOM 611 C C . THR A 1 74 ? -3.460 1.556 -10.335 1.00 79.31 74 THR A C 1
ATOM 613 O O . THR A 1 74 ? -4.663 1.638 -10.120 1.00 79.31 74 THR A O 1
ATOM 616 N N . ASN A 1 75 ? -2.931 0.512 -10.976 1.00 77.12 75 ASN A N 1
ATOM 617 C CA . ASN A 1 75 ? -3.737 -0.610 -11.480 1.00 77.12 75 ASN A CA 1
ATOM 618 C C . ASN A 1 75 ? -3.953 -1.728 -10.443 1.00 77.12 75 ASN A C 1
ATOM 620 O O . ASN A 1 75 ? -4.501 -2.774 -10.778 1.00 77.12 75 ASN A O 1
ATOM 624 N N . THR A 1 76 ? -3.463 -1.557 -9.212 1.00 83.00 76 THR A N 1
ATOM 625 C CA . THR A 1 76 ? -3.519 -2.585 -8.159 1.00 83.00 76 THR A CA 1
ATOM 626 C C . THR A 1 76 ? -4.574 -2.293 -7.102 1.00 83.00 76 THR A C 1
ATOM 628 O O . THR A 1 76 ? -5.043 -3.219 -6.438 1.00 83.00 76 THR A O 1
ATOM 631 N N . MET A 1 77 ? -4.941 -1.022 -6.918 1.00 89.88 77 MET A N 1
ATOM 632 C CA . MET A 1 77 ? -5.832 -0.591 -5.846 1.00 89.88 77 MET A CA 1
ATOM 633 C C . MET A 1 77 ? -6.693 0.586 -6.287 1.00 89.88 77 MET A C 1
ATOM 635 O O . MET A 1 77 ? -6.258 1.430 -7.065 1.00 89.88 77 MET A O 1
ATOM 639 N N . HIS A 1 78 ? -7.890 0.692 -5.719 1.00 89.88 78 HIS A N 1
ATOM 640 C CA . HIS A 1 78 ? -8.779 1.829 -5.935 1.00 89.88 78 HIS A CA 1
ATOM 641 C C . HIS A 1 78 ? -9.517 2.209 -4.655 1.00 89.88 78 HIS A C 1
ATOM 643 O O . HIS A 1 78 ? -9.690 1.402 -3.738 1.00 89.88 78 HIS A O 1
ATOM 649 N N . ILE A 1 79 ? -9.955 3.466 -4.584 1.00 91.75 79 ILE A N 1
ATOM 650 C CA . ILE A 1 79 ? -10.720 3.971 -3.443 1.00 91.75 79 ILE A CA 1
ATOM 651 C C . ILE A 1 79 ? -12.213 3.848 -3.725 1.00 91.75 79 ILE A C 1
ATOM 653 O O . ILE A 1 79 ? -12.708 4.331 -4.743 1.00 91.75 79 ILE A O 1
ATOM 657 N N . CYS A 1 80 ? -12.947 3.293 -2.765 1.00 90.19 80 CYS A N 1
ATOM 658 C CA . CYS A 1 80 ? -14.406 3.304 -2.756 1.00 90.19 80 CYS A CA 1
ATOM 659 C C . CYS A 1 80 ? -14.939 4.117 -1.582 1.00 90.19 80 CYS A C 1
ATOM 661 O O . CYS A 1 80 ? -14.405 4.045 -0.476 1.00 90.19 80 CYS A O 1
ATOM 663 N N . ASN A 1 81 ? -16.029 4.851 -1.810 1.00 91.06 81 ASN A N 1
ATOM 664 C CA . ASN A 1 81 ? -16.760 5.503 -0.729 1.00 91.06 81 ASN A CA 1
ATOM 665 C C . ASN A 1 81 ? -17.596 4.462 0.025 1.00 91.06 81 ASN A C 1
ATOM 667 O O . ASN A 1 81 ? -18.261 3.630 -0.593 1.00 91.06 81 ASN A O 1
ATOM 671 N N . VAL A 1 82 ? -17.580 4.532 1.351 1.00 91.06 82 VAL A N 1
ATOM 672 C CA . VAL A 1 82 ? -18.308 3.639 2.253 1.00 91.06 82 VAL A CA 1
ATOM 673 C C . VAL A 1 82 ? -19.025 4.441 3.339 1.00 91.06 82 VAL A C 1
ATOM 675 O O . VAL A 1 82 ? -18.623 5.549 3.696 1.00 91.06 82 VAL A O 1
ATOM 678 N N . GLY A 1 83 ? -20.124 3.886 3.845 1.00 90.62 83 GLY A N 1
ATOM 679 C CA . GLY A 1 83 ? -20.930 4.500 4.899 1.00 90.62 83 GLY A CA 1
ATOM 680 C C . GLY A 1 83 ? -20.507 4.090 6.310 1.00 90.62 83 GLY A C 1
ATOM 681 O O . GLY A 1 83 ? -19.606 3.274 6.508 1.00 90.62 83 GLY A O 1
ATOM 682 N N . MET A 1 84 ? -21.220 4.626 7.302 1.00 89.00 84 MET A N 1
ATOM 683 C CA . MET A 1 84 ? -21.014 4.315 8.723 1.00 89.00 84 MET A CA 1
ATOM 684 C C . MET A 1 84 ? -21.168 2.818 9.036 1.00 89.00 84 MET A C 1
ATOM 686 O O . MET A 1 84 ? -20.433 2.283 9.862 1.00 89.00 84 MET A O 1
ATOM 690 N N . ASP A 1 85 ? -22.068 2.119 8.342 1.00 91.62 85 ASP A N 1
ATOM 691 C CA . ASP A 1 85 ? -22.279 0.681 8.545 1.00 91.62 85 ASP A CA 1
ATOM 692 C C . ASP A 1 85 ? -21.019 -0.136 8.252 1.00 91.62 85 ASP A C 1
ATOM 694 O O . ASP A 1 85 ? -20.696 -1.069 8.987 1.00 91.62 85 ASP A O 1
ATOM 698 N N . PHE A 1 86 ? -20.248 0.269 7.238 1.00 92.19 86 PHE A N 1
ATOM 699 C CA . PHE A 1 86 ? -18.964 -0.356 6.943 1.00 92.19 86 PHE A CA 1
ATOM 700 C C . PHE A 1 86 ? -17.970 -0.133 8.084 1.00 92.19 86 PHE A C 1
ATOM 702 O O . PHE A 1 86 ? -17.331 -1.083 8.528 1.00 92.19 86 PHE A O 1
ATOM 709 N N . TYR A 1 87 ? -17.868 1.095 8.606 1.00 91.69 87 TYR A N 1
ATOM 710 C CA . TYR A 1 87 ? -17.009 1.383 9.758 1.00 91.69 87 TYR A CA 1
ATOM 711 C C . TYR A 1 87 ? -17.388 0.528 10.976 1.00 91.69 87 TYR A C 1
ATOM 713 O O . TYR A 1 87 ? -16.514 0.003 11.666 1.00 91.69 87 TYR A O 1
ATOM 721 N N . ASN A 1 88 ? -18.680 0.325 11.229 1.00 92.12 88 ASN A N 1
ATOM 722 C CA . ASN A 1 88 ? -19.132 -0.503 12.345 1.00 92.12 88 ASN A CA 1
ATOM 723 C C . ASN A 1 88 ? -18.699 -1.970 12.181 1.00 92.12 88 ASN A C 1
ATOM 725 O O . ASN A 1 88 ? -18.276 -2.591 13.157 1.00 92.12 88 ASN A O 1
ATOM 729 N N . GLN A 1 89 ? -18.715 -2.493 10.953 1.00 94.62 89 GLN A N 1
ATOM 730 C CA . GLN A 1 89 ? -18.417 -3.897 10.647 1.00 94.62 89 GLN A CA 1
ATOM 731 C C . GLN A 1 89 ? -16.928 -4.195 10.420 1.00 94.62 89 GLN A C 1
ATOM 733 O O . GLN A 1 89 ? -16.474 -5.298 10.723 1.00 94.62 89 GLN A O 1
ATOM 738 N N . VAL A 1 90 ? -16.151 -3.238 9.902 1.00 94.81 90 VAL A N 1
ATOM 739 C CA . VAL A 1 90 ? -14.741 -3.463 9.559 1.00 94.81 90 VAL A CA 1
ATOM 740 C C . VAL A 1 90 ? -13.922 -3.792 10.810 1.00 94.81 90 VAL A C 1
ATOM 742 O O . VAL A 1 90 ? -14.074 -3.182 11.875 1.00 94.81 90 VAL A O 1
ATOM 745 N N . THR A 1 91 ? -13.048 -4.787 10.701 1.00 96.56 91 THR A N 1
ATOM 746 C CA . THR A 1 91 ? -12.233 -5.253 11.826 1.00 96.56 91 THR A CA 1
ATOM 747 C C . THR A 1 91 ? -10.967 -4.412 11.974 1.00 96.56 91 THR A C 1
ATOM 749 O O . THR A 1 91 ? -10.479 -3.816 11.014 1.00 96.56 91 THR A O 1
ATOM 752 N N . VAL A 1 92 ? -10.382 -4.395 13.177 1.00 96.94 92 VAL A N 1
ATOM 753 C CA . VAL A 1 92 ? -9.067 -3.769 13.414 1.00 96.94 92 VAL A CA 1
ATOM 754 C C . VAL A 1 92 ? -8.005 -4.359 12.484 1.00 96.94 92 VAL A C 1
ATOM 756 O O . VAL A 1 92 ? -7.205 -3.617 11.924 1.00 96.94 92 VAL A O 1
ATOM 759 N N . THR A 1 93 ? -8.029 -5.676 12.271 1.00 96.62 93 THR A N 1
ATOM 760 C CA . THR A 1 93 ? -7.107 -6.379 11.368 1.00 96.62 93 THR A CA 1
ATOM 761 C C . THR A 1 93 ? -7.237 -5.902 9.925 1.00 96.62 93 THR A C 1
ATOM 763 O O . THR A 1 93 ? -6.227 -5.726 9.247 1.00 96.62 93 THR A O 1
ATOM 766 N N . GLU A 1 94 ? -8.458 -5.648 9.457 1.00 95.19 94 GLU A N 1
ATOM 767 C CA . GLU A 1 94 ? -8.680 -5.155 8.099 1.00 95.19 94 GLU A CA 1
ATOM 768 C C . GLU A 1 94 ? -8.205 -3.704 7.937 1.00 95.19 94 GLU A C 1
ATOM 770 O O . GLU A 1 94 ? -7.542 -3.377 6.955 1.00 95.19 94 GLU A O 1
ATOM 775 N N . ILE A 1 95 ? -8.434 -2.844 8.935 1.00 97.00 95 ILE A N 1
ATOM 776 C CA . ILE A 1 95 ? -7.894 -1.474 8.920 1.00 97.00 95 ILE A CA 1
ATOM 777 C C . ILE A 1 95 ? -6.360 -1.498 8.974 1.00 97.00 95 ILE A C 1
ATOM 779 O O . ILE A 1 95 ? -5.700 -0.754 8.252 1.00 97.00 95 ILE A O 1
ATOM 783 N N . GLU A 1 96 ? -5.768 -2.367 9.799 1.00 96.81 96 GLU A N 1
ATOM 784 C CA . GLU A 1 96 ? -4.315 -2.554 9.866 1.00 96.81 96 GLU A CA 1
ATOM 785 C C . GLU A 1 96 ? -3.741 -2.951 8.507 1.00 96.81 96 GLU A C 1
ATOM 787 O O . GLU A 1 96 ? -2.712 -2.423 8.081 1.00 96.81 96 GLU A O 1
ATOM 792 N N . ARG A 1 97 ? -4.410 -3.879 7.819 1.00 95.19 97 ARG A N 1
ATOM 793 C CA . ARG A 1 97 ? -4.030 -4.305 6.476 1.00 95.19 97 ARG A CA 1
ATOM 794 C C . ARG A 1 97 ? -4.067 -3.127 5.508 1.00 95.19 97 ARG A C 1
ATOM 796 O O . ARG A 1 97 ? -3.075 -2.887 4.827 1.00 95.19 97 ARG A O 1
ATOM 803 N N . GLN A 1 98 ? -5.136 -2.334 5.515 1.00 96.06 98 GLN A N 1
ATOM 804 C CA . GLN A 1 98 ? -5.239 -1.141 4.672 1.00 96.06 98 GLN A CA 1
ATOM 805 C C . GLN A 1 98 ? -4.163 -0.096 4.987 1.00 96.06 98 GLN A C 1
ATOM 807 O O . GLN A 1 98 ? -3.558 0.446 4.065 1.00 96.06 98 GLN A O 1
ATOM 812 N N . LEU A 1 99 ? -3.836 0.130 6.262 1.00 97.31 99 LEU A N 1
ATOM 813 C CA . LEU A 1 99 ? -2.722 0.998 6.658 1.00 97.31 99 LEU A CA 1
ATOM 814 C C . LEU A 1 99 ? -1.378 0.484 6.122 1.00 97.31 99 LEU A C 1
ATOM 816 O O . LEU A 1 99 ? -0.587 1.269 5.601 1.00 97.31 99 LEU A O 1
ATOM 820 N N . LYS A 1 100 ? -1.122 -0.830 6.179 1.00 95.56 100 LYS A N 1
ATOM 821 C CA . LYS A 1 100 ? 0.090 -1.439 5.596 1.00 95.56 100 LYS A CA 1
ATOM 822 C C . LYS A 1 100 ? 0.156 -1.260 4.083 1.00 95.56 100 LYS A C 1
ATOM 824 O O . LYS A 1 100 ? 1.225 -0.976 3.548 1.00 95.56 100 LYS A O 1
ATOM 829 N N . MET A 1 101 ? -0.980 -1.369 3.404 1.00 94.94 101 MET A N 1
ATOM 830 C CA . MET A 1 101 ? -1.063 -1.124 1.966 1.00 94.94 101 MET A CA 1
ATOM 831 C C . MET A 1 101 ? -0.814 0.350 1.636 1.00 94.94 101 MET A C 1
ATOM 833 O O . MET A 1 101 ? -0.039 0.647 0.730 1.00 94.94 101 MET A O 1
ATOM 837 N N . MET A 1 102 ? -1.346 1.272 2.443 1.00 96.81 102 MET A N 1
ATOM 838 C CA . MET A 1 102 ? -1.060 2.702 2.322 1.00 96.81 102 MET A CA 1
ATOM 839 C C . MET A 1 102 ? 0.419 3.043 2.519 1.00 96.81 102 MET A C 1
ATOM 841 O O . MET A 1 102 ? 0.931 3.917 1.826 1.00 96.81 102 MET A O 1
ATOM 845 N N . ILE A 1 103 ? 1.143 2.336 3.393 1.00 97.00 103 ILE A N 1
ATOM 846 C CA . ILE A 1 103 ? 2.605 2.484 3.484 1.00 97.00 103 ILE A CA 1
ATOM 847 C C . ILE A 1 103 ? 3.255 2.157 2.132 1.00 97.00 103 ILE A C 1
ATOM 849 O O . ILE A 1 103 ? 4.097 2.920 1.667 1.00 97.00 103 ILE A O 1
ATOM 853 N N . GLY A 1 104 ? 2.831 1.078 1.471 1.00 95.62 104 GLY A N 1
ATOM 854 C CA . GLY A 1 104 ? 3.289 0.738 0.122 1.00 95.62 104 GLY A CA 1
ATOM 855 C C . GLY A 1 104 ? 2.985 1.816 -0.917 1.00 95.62 104 GLY A C 1
ATOM 856 O O . GLY A 1 104 ? 3.863 2.167 -1.699 1.00 95.62 104 GLY A O 1
ATOM 857 N N . VAL A 1 105 ? 1.778 2.389 -0.883 1.00 95.50 105 VAL A N 1
ATOM 858 C CA . VAL A 1 105 ? 1.374 3.498 -1.767 1.00 95.50 105 VAL A CA 1
ATOM 859 C C . VAL A 1 105 ? 2.277 4.719 -1.584 1.00 95.50 105 VAL A C 1
ATOM 861 O O . VAL A 1 105 ? 2.697 5.320 -2.567 1.00 95.50 105 VAL A O 1
ATOM 864 N N . ILE A 1 106 ? 2.618 5.080 -0.344 1.00 96.69 106 ILE A N 1
ATOM 865 C CA . ILE A 1 106 ? 3.524 6.206 -0.059 1.00 96.69 106 ILE A CA 1
ATOM 866 C C . ILE A 1 106 ? 4.908 5.939 -0.651 1.00 96.69 106 ILE A C 1
ATOM 868 O O . ILE A 1 106 ? 5.509 6.823 -1.254 1.00 96.69 106 ILE A O 1
ATOM 872 N N . TYR A 1 107 ? 5.408 4.716 -0.491 1.00 96.69 107 TYR A N 1
ATOM 873 C CA . TYR A 1 107 ? 6.696 4.306 -1.039 1.00 96.69 107 TYR A CA 1
ATOM 874 C C . TYR A 1 107 ? 6.714 4.362 -2.571 1.00 96.69 107 TYR A C 1
ATOM 876 O O . TYR A 1 107 ? 7.670 4.874 -3.150 1.00 96.69 107 TYR A O 1
ATOM 884 N N . ASP A 1 108 ? 5.652 3.892 -3.223 1.00 94.88 108 ASP A N 1
ATOM 885 C CA . ASP A 1 108 ? 5.495 3.978 -4.677 1.00 94.88 108 ASP A CA 1
ATOM 886 C C . ASP A 1 108 ? 5.421 5.433 -5.155 1.00 94.88 108 ASP A C 1
ATOM 888 O O . ASP A 1 108 ? 6.146 5.848 -6.061 1.00 94.88 108 ASP A O 1
ATOM 892 N N . TYR A 1 109 ? 4.623 6.255 -4.472 1.00 95.06 109 TYR A N 1
ATOM 893 C CA . TYR A 1 109 ? 4.524 7.680 -4.758 1.00 95.06 109 TYR A CA 1
ATOM 894 C C . TYR A 1 109 ? 5.896 8.363 -4.701 1.00 95.06 109 TYR A C 1
ATOM 896 O O . TYR A 1 109 ? 6.279 9.073 -5.633 1.00 95.06 109 TYR A O 1
ATOM 904 N N . GLU A 1 110 ? 6.665 8.136 -3.635 1.00 95.06 110 GLU A N 1
ATOM 905 C CA . GLU A 1 110 ? 7.992 8.734 -3.487 1.00 95.06 110 GLU A CA 1
ATOM 906 C C . GLU A 1 110 ? 9.000 8.185 -4.505 1.00 95.06 110 GLU A C 1
ATOM 908 O O . GLU A 1 110 ? 9.821 8.952 -5.011 1.00 95.06 110 GLU A O 1
ATOM 913 N N . ALA A 1 111 ? 8.914 6.901 -4.867 1.00 93.69 111 ALA A N 1
ATOM 914 C CA . ALA A 1 111 ? 9.737 6.309 -5.917 1.00 93.69 111 ALA A CA 1
ATOM 915 C C . ALA A 1 111 ? 9.493 6.968 -7.281 1.00 93.69 111 ALA A C 1
ATOM 917 O O . ALA A 1 111 ? 10.449 7.376 -7.946 1.00 93.69 111 ALA A O 1
ATOM 918 N N . LYS A 1 112 ? 8.223 7.129 -7.680 1.00 91.62 112 LYS A N 1
ATOM 919 C CA . LYS A 1 112 ? 7.860 7.717 -8.979 1.00 91.62 112 LYS A CA 1
ATOM 920 C C . LYS A 1 112 ? 8.235 9.200 -9.093 1.00 91.62 112 LYS A C 1
ATOM 922 O O . LYS A 1 112 ? 8.492 9.670 -10.199 1.00 91.62 112 LYS A O 1
ATOM 927 N N . HIS A 1 113 ? 8.340 9.913 -7.970 1.00 90.69 113 HIS A N 1
ATOM 928 C CA . HIS A 1 113 ? 8.667 11.345 -7.920 1.00 90.69 113 HIS A CA 1
ATOM 929 C C . HIS A 1 113 ? 10.122 11.649 -7.520 1.00 90.69 113 HIS A C 1
ATOM 931 O O . HIS A 1 113 ? 10.443 12.793 -7.184 1.00 90.69 113 HIS A O 1
ATOM 937 N N . CYS A 1 114 ? 11.019 10.659 -7.531 1.00 90.38 114 CYS A N 1
ATOM 938 C CA . CYS A 1 114 ? 12.433 10.867 -7.214 1.00 90.38 114 CYS A CA 1
ATOM 939 C C . CYS A 1 114 ? 13.342 10.826 -8.454 1.00 90.38 114 CYS A C 1
ATOM 941 O O . CYS A 1 114 ? 13.006 10.253 -9.487 1.00 90.38 114 CYS A O 1
ATOM 943 N N . LEU A 1 115 ? 14.552 11.379 -8.320 1.00 80.62 115 LEU A N 1
ATOM 944 C CA . LEU A 1 115 ? 15.581 11.342 -9.370 1.00 80.62 115 LEU A CA 1
ATOM 945 C C . LEU A 1 115 ? 16.115 9.925 -9.649 1.00 80.62 115 LEU A C 1
ATOM 947 O O . LEU A 1 115 ? 16.643 9.665 -10.723 1.00 80.62 115 LEU A O 1
ATOM 951 N N . HIS A 1 116 ? 15.965 9.003 -8.694 1.00 82.06 116 HIS A N 1
ATOM 952 C CA . HIS A 1 116 ? 16.438 7.618 -8.788 1.00 82.06 116 HIS A CA 1
ATOM 953 C C . HIS A 1 116 ? 15.352 6.645 -9.279 1.00 82.06 116 HIS A C 1
ATOM 955 O O . HIS A 1 116 ? 15.515 5.433 -9.131 1.00 82.06 116 HIS A O 1
ATOM 961 N N . ASN A 1 117 ? 14.249 7.157 -9.841 1.00 89.12 117 ASN A N 1
ATOM 962 C CA . ASN A 1 117 ? 13.084 6.368 -10.251 1.00 89.12 117 ASN A CA 1
ATOM 963 C C . ASN A 1 117 ? 13.483 5.174 -11.133 1.00 89.12 117 ASN 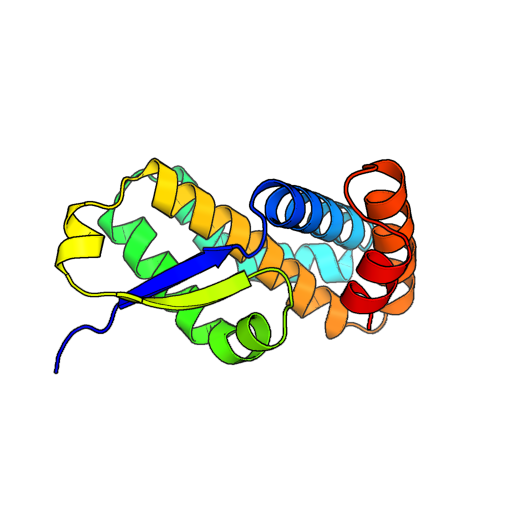A C 1
ATOM 965 O O . ASN A 1 117 ? 13.085 4.050 -10.853 1.00 89.12 117 ASN A O 1
ATOM 969 N N . GLU A 1 118 ? 14.362 5.372 -12.119 1.00 90.75 118 GLU A N 1
ATOM 970 C CA . GLU A 1 118 ? 14.766 4.292 -13.028 1.00 90.75 118 GLU A CA 1
ATOM 971 C C . GLU A 1 118 ? 15.507 3.147 -12.314 1.00 90.75 118 GLU A C 1
ATOM 973 O O . GLU A 1 118 ? 15.220 1.971 -12.538 1.00 90.75 118 GLU A O 1
ATOM 978 N N . THR A 1 119 ? 16.400 3.467 -11.374 1.00 91.69 119 THR A N 1
ATOM 979 C CA . THR A 1 119 ? 17.085 2.457 -10.552 1.00 91.69 119 THR A CA 1
ATOM 980 C C . THR A 1 119 ? 16.090 1.678 -9.691 1.00 91.69 119 THR A C 1
ATOM 982 O O . THR A 1 119 ? 16.185 0.452 -9.574 1.00 91.69 119 THR A O 1
ATOM 985 N N . ILE A 1 120 ? 15.103 2.370 -9.113 1.00 93.94 120 ILE A N 1
ATOM 986 C CA . ILE A 1 120 ? 14.047 1.736 -8.315 1.00 93.94 120 ILE A CA 1
ATOM 987 C C . ILE A 1 120 ? 13.169 0.854 -9.208 1.00 93.94 120 ILE A C 1
ATOM 989 O O . ILE A 1 120 ? 12.909 -0.289 -8.834 1.00 93.94 120 ILE A O 1
ATOM 993 N N . LYS A 1 121 ? 12.786 1.315 -10.408 1.00 94.25 121 LYS A N 1
ATOM 994 C CA . LYS A 1 121 ? 12.022 0.537 -11.399 1.00 94.25 121 LYS A CA 1
ATOM 995 C C . LYS A 1 121 ? 12.751 -0.746 -11.787 1.00 94.25 121 LYS A C 1
ATOM 997 O O . LYS A 1 121 ? 12.134 -1.809 -11.802 1.00 94.25 121 LYS A O 1
ATOM 1002 N N . GLN A 1 122 ? 14.059 -0.692 -12.040 1.00 94.25 122 GLN A N 1
ATOM 1003 C CA . GLN A 1 122 ? 14.851 -1.885 -12.362 1.00 94.25 1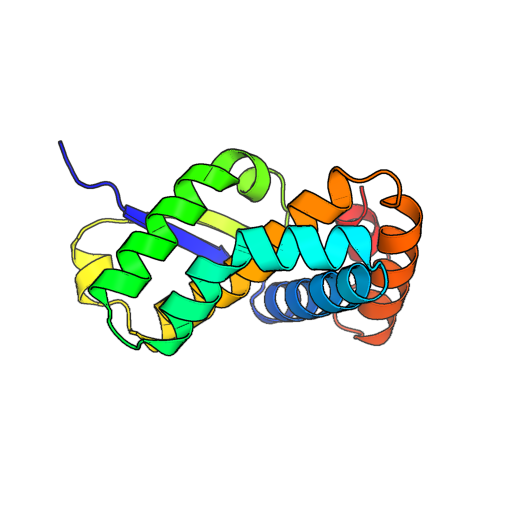22 GLN A CA 1
ATOM 1004 C C . GLN A 1 122 ? 14.905 -2.882 -11.199 1.00 94.25 122 GLN A C 1
ATOM 1006 O O . GLN A 1 122 ? 14.747 -4.091 -11.403 1.00 94.25 122 GLN A O 1
ATOM 1011 N N . CYS A 1 123 ? 15.085 -2.389 -9.971 1.00 94.94 123 CYS A N 1
ATOM 1012 C CA . CYS A 1 123 ? 15.076 -3.235 -8.782 1.00 94.94 123 CYS A CA 1
ATOM 1013 C C . CYS A 1 123 ? 13.692 -3.866 -8.552 1.00 94.94 123 CYS A C 1
ATOM 1015 O O . CYS A 1 123 ? 13.583 -5.085 -8.388 1.00 94.94 123 CYS A O 1
ATOM 1017 N N . LEU A 1 124 ? 12.628 -3.063 -8.639 1.00 95.75 124 LEU A N 1
ATOM 1018 C CA . LEU A 1 124 ? 11.245 -3.516 -8.539 1.00 95.75 124 LEU A CA 1
ATOM 1019 C C . LEU A 1 124 ? 10.928 -4.567 -9.612 1.00 95.75 124 LEU A C 1
ATOM 1021 O O . LEU A 1 124 ? 10.425 -5.634 -9.274 1.00 95.75 124 LEU A O 1
ATOM 1025 N N . LYS A 1 125 ? 11.307 -4.335 -10.877 1.00 96.50 125 LYS A N 1
ATOM 1026 C CA . LYS A 1 125 ? 11.147 -5.300 -11.980 1.00 96.50 125 LYS A CA 1
ATOM 1027 C C . LYS A 1 125 ? 11.737 -6.662 -11.630 1.00 96.50 125 LYS A C 1
ATOM 1029 O O . LYS A 1 125 ? 11.090 -7.686 -11.839 1.00 96.50 125 LYS A O 1
ATOM 1034 N N . LYS A 1 126 ? 12.958 -6.684 -11.085 1.00 96.19 126 LYS A N 1
ATOM 1035 C CA . LYS A 1 126 ? 13.626 -7.927 -10.678 1.00 96.19 126 LYS A CA 1
ATOM 1036 C C . LYS A 1 126 ? 12.863 -8.626 -9.552 1.00 96.19 126 LYS A C 1
ATOM 1038 O O . LYS A 1 126 ? 12.638 -9.828 -9.643 1.00 96.19 126 LYS A O 1
ATOM 1043 N N . LEU A 1 127 ? 12.432 -7.883 -8.531 1.00 96.75 127 LEU A N 1
ATOM 1044 C CA . LEU A 1 127 ? 11.669 -8.427 -7.403 1.00 96.75 127 LEU A CA 1
ATOM 1045 C C . LEU A 1 127 ? 10.318 -9.009 -7.842 1.00 96.75 127 LEU A C 1
ATOM 1047 O O . LEU A 1 127 ? 9.972 -10.113 -7.425 1.00 96.75 127 LEU A O 1
ATOM 1051 N N . LEU A 1 128 ? 9.589 -8.309 -8.716 1.00 96.44 128 LEU A N 1
ATOM 1052 C CA . LEU A 1 128 ? 8.305 -8.775 -9.243 1.00 96.44 128 LEU A CA 1
ATOM 1053 C C . LEU A 1 128 ? 8.478 -10.035 -10.102 1.00 96.44 128 LEU A C 1
ATOM 1055 O O . LEU A 1 128 ? 7.744 -10.998 -9.897 1.00 96.44 128 LEU A O 1
ATOM 1059 N N . LYS A 1 129 ? 9.495 -10.096 -10.974 1.00 96.56 129 LYS A N 1
ATOM 1060 C CA . LYS A 1 129 ? 9.805 -11.317 -11.744 1.00 96.56 129 LYS A CA 1
ATOM 1061 C C . LYS A 1 129 ? 10.131 -12.502 -10.833 1.00 96.56 129 LYS A C 1
ATOM 1063 O O . LYS A 1 129 ? 9.630 -13.597 -11.053 1.00 96.56 129 LYS A O 1
ATOM 1068 N N . THR A 1 130 ? 10.942 -12.290 -9.793 1.00 96.31 130 THR A N 1
ATOM 1069 C CA . THR A 1 130 ? 11.298 -13.353 -8.837 1.00 96.31 130 THR A CA 1
ATOM 1070 C C . THR A 1 130 ? 10.097 -13.852 -8.033 1.00 96.31 130 THR A C 1
ATOM 1072 O O . THR A 1 130 ? 10.105 -15.001 -7.607 1.00 96.31 130 THR A O 1
ATOM 1075 N N . SER A 1 131 ? 9.061 -13.030 -7.840 1.00 95.62 131 SER A N 1
ATOM 1076 C CA . SER A 1 131 ? 7.853 -13.465 -7.130 1.00 95.62 131 SER A CA 1
ATOM 1077 C C . SER A 1 131 ? 7.054 -14.538 -7.877 1.00 95.62 131 SER A C 1
ATOM 1079 O O . SER A 1 131 ? 6.342 -15.301 -7.238 1.00 95.62 131 SER A O 1
ATOM 1081 N N . GLY A 1 132 ? 7.143 -14.584 -9.212 1.00 94.44 132 GLY A N 1
ATOM 1082 C CA . GLY A 1 132 ? 6.345 -15.483 -10.054 1.00 94.44 132 GLY A CA 1
ATOM 1083 C C . GLY A 1 132 ? 4.850 -15.145 -10.139 1.00 94.44 132 GLY A C 1
ATOM 1084 O O . GLY A 1 132 ? 4.137 -15.795 -10.895 1.00 94.44 132 GLY A O 1
ATOM 1085 N N . VAL A 1 133 ? 4.374 -14.128 -9.410 1.00 96.25 133 VAL A N 1
ATOM 1086 C CA . VAL A 1 133 ? 2.947 -13.756 -9.342 1.00 96.25 133 VAL A CA 1
ATOM 1087 C C . VAL A 1 133 ? 2.515 -12.895 -10.535 1.00 96.25 133 VAL A C 1
ATOM 1089 O O . VAL A 1 133 ? 1.346 -12.882 -10.917 1.00 96.25 133 VAL A O 1
ATOM 1092 N N . PHE A 1 134 ? 3.460 -12.181 -11.149 1.00 94.75 134 PHE A N 1
ATOM 1093 C CA . PHE A 1 134 ? 3.198 -11.278 -12.265 1.00 94.75 134 PHE A CA 1
ATOM 1094 C C . PHE A 1 134 ? 3.766 -11.822 -13.571 1.00 94.75 134 PHE A C 1
ATOM 1096 O O . PHE A 1 134 ? 4.910 -12.276 -13.630 1.00 94.75 134 PHE A O 1
ATOM 1103 N N . THR A 1 135 ? 2.989 -11.690 -14.641 1.00 94.81 135 THR A N 1
ATOM 1104 C CA . THR A 1 135 ? 3.475 -11.862 -16.011 1.00 94.81 135 THR A CA 1
ATOM 1105 C C . THR A 1 135 ? 4.356 -10.684 -16.428 1.00 94.81 135 THR A C 1
ATOM 1107 O O . THR A 1 135 ? 4.224 -9.574 -15.908 1.00 94.81 135 THR A O 1
ATOM 1110 N N . ASP A 1 136 ? 5.221 -10.883 -17.426 1.00 94.25 136 ASP A N 1
ATOM 1111 C CA . ASP A 1 136 ? 6.075 -9.804 -17.942 1.00 94.25 136 ASP A CA 1
ATOM 1112 C C . ASP A 1 136 ? 5.267 -8.585 -18.418 1.00 94.25 136 ASP A C 1
ATOM 1114 O O . ASP A 1 136 ? 5.651 -7.449 -18.143 1.00 94.25 136 ASP A O 1
ATOM 1118 N N . LYS A 1 137 ? 4.105 -8.814 -19.044 1.00 93.12 137 LYS A N 1
ATOM 1119 C CA . LYS A 1 137 ? 3.205 -7.748 -19.504 1.00 93.12 137 LYS A CA 1
ATOM 1120 C C . LYS A 1 137 ? 2.612 -6.941 -18.346 1.00 93.12 137 LYS A C 1
ATOM 1122 O O . LYS A 1 137 ? 2.518 -5.721 -18.433 1.00 93.12 137 LYS A O 1
ATOM 1127 N N . GLU A 1 138 ? 2.210 -7.600 -17.261 1.00 92.94 138 GLU A N 1
ATOM 1128 C CA . GLU A 1 138 ? 1.703 -6.906 -16.069 1.00 92.94 138 GLU A CA 1
ATOM 1129 C C . GLU A 1 138 ? 2.801 -6.079 -15.399 1.00 92.94 138 GLU A C 1
ATOM 1131 O O . GLU A 1 138 ? 2.551 -4.948 -14.990 1.00 92.94 138 GLU A O 1
ATOM 1136 N N . ILE A 1 139 ? 4.027 -6.607 -15.335 1.00 94.06 139 ILE A N 1
ATOM 1137 C CA . ILE A 1 139 ? 5.176 -5.873 -14.793 1.00 94.06 139 ILE A CA 1
ATOM 1138 C C . ILE A 1 139 ? 5.460 -4.622 -15.627 1.00 94.06 139 ILE A C 1
ATOM 1140 O O . ILE A 1 139 ? 5.701 -3.562 -15.058 1.00 94.06 139 ILE A O 1
ATOM 1144 N N . GLU A 1 140 ? 5.419 -4.717 -16.956 1.00 91.56 140 GLU A N 1
ATOM 1145 C CA . GLU A 1 140 ? 5.586 -3.550 -17.826 1.00 91.56 140 GLU A CA 1
ATOM 1146 C C . GLU A 1 140 ? 4.534 -2.482 -17.542 1.00 91.56 140 GLU A C 1
ATOM 1148 O O . GLU A 1 140 ? 4.900 -1.332 -17.327 1.00 91.56 140 GLU A O 1
ATOM 1153 N N . ILE A 1 141 ? 3.258 -2.866 -17.441 1.00 89.88 141 ILE A N 1
ATOM 1154 C CA . ILE A 1 141 ? 2.154 -1.944 -17.143 1.00 89.88 141 ILE A CA 1
ATOM 1155 C C . ILE A 1 141 ? 2.333 -1.252 -15.783 1.00 89.88 141 ILE A C 1
ATOM 1157 O O . ILE A 1 141 ? 2.075 -0.056 -15.671 1.00 89.88 141 ILE A O 1
ATOM 1161 N N . LEU A 1 142 ? 2.771 -1.977 -14.749 1.00 88.88 142 LEU A N 1
ATOM 1162 C CA . LEU A 1 142 ? 2.988 -1.411 -13.410 1.00 88.88 142 LEU A CA 1
ATOM 1163 C C . LEU A 1 142 ? 4.138 -0.398 -13.370 1.00 88.88 142 LEU A C 1
ATOM 1165 O O . LEU A 1 142 ? 4.117 0.537 -12.566 1.00 88.88 142 LEU A O 1
ATOM 1169 N N . LEU A 1 143 ? 5.143 -0.603 -14.222 1.00 88.38 143 LEU A N 1
ATOM 1170 C CA . LEU A 1 143 ? 6.366 0.193 -14.262 1.00 88.38 143 LEU A CA 1
ATOM 1171 C C . LEU A 1 143 ? 6.322 1.353 -15.261 1.00 88.38 143 LEU A C 1
ATOM 1173 O O . LEU A 1 143 ? 7.323 2.069 -15.356 1.00 88.38 143 LEU A O 1
ATOM 1177 N N . LEU A 1 144 ? 5.213 1.562 -15.978 1.00 79.44 144 LEU A N 1
ATOM 1178 C CA . LEU A 1 144 ? 4.965 2.805 -16.718 1.00 79.44 144 LEU A CA 1
ATOM 1179 C C . LEU A 1 144 ? 4.970 3.991 -15.727 1.00 79.44 144 LEU A C 1
ATOM 1181 O O . LEU A 1 144 ? 5.847 4.870 -15.915 1.00 79.44 144 LEU A O 1
#

pLDDT: mean 92.15, std 7.84, range [42.06, 98.12]

Sequence (144 aa):
MGNNYQNLQYTDDEKSTVYVKAIIKAVDMTHQVAEKSKIKSRKAREAAETKNKEFMWNTLQEYLHNYKDFINTTNTMHICNVGMDFYNQVTVTEIERQLKMMIGVIYDYEAKHCLHNETIKQCLKKLLKTSGVFTDKEIEILLL

Foldseek 3Di:
DFPFAKDKDWPDPVVLVLLLVLLLVLQVVPPVLNVVLCVVLVLLVVLLVVLPLVSLRVSLRVLCVVCQVVQVLAPTIHMDTDHPVCSVPDHSVRSSVSSSSSSSSSSVVSLVPDPCVVSSLVSSLVSSVVVVPDDPVRSVVRSD

Secondary structure (DSSP, 8-state):
----EEEEEESSHHHHHHHHHHHHHHHHTSHHHHHHHHHHTHHHHHHHHH--HHHHHHHHHHHHHHTHHHHTT-SSEEEEEE-HHHHHH--HHHHHHHHHHHHHHHHHHHHHTSTTHHHHHHHHHHHHHHHSSS-HHHHHHHT-

Radius of gyration: 15.24 Å; chains: 1; bounding box: 42×32×38 Å